Protein AF-A0A956F349-F1 (afdb_monomer)

Secondary structure (DSSP, 8-state):
-HHHHHHHH--S-EEE---TTGGG-S-GGGGHHHHHHHHHHHTT--EEEEPPPP-SS--SHHHHHHHHSTTSEEE-HHHHS----B-TTSSSBPHHHHHHHHHHHHHHHHHHB---SS-SS-BTTS-TT----TT---

Structure (mmCIF, N/CA/C/O backbone):
data_AF-A0A956F349-F1
#
_entry.id   AF-A0A956F349-F1
#
loop_
_atom_site.group_PDB
_atom_site.id
_atom_site.type_symbol
_atom_site.label_atom_id
_atom_site.label_alt_id
_atom_site.label_comp_id
_atom_site.label_asym_id
_atom_site.label_entity_id
_atom_site.label_seq_id
_atom_site.pdbx_PDB_ins_code
_atom_site.Cartn_x
_atom_site.Cartn_y
_atom_site.Cartn_z
_atom_site.occupancy
_atom_site.B_iso_or_equiv
_atom_site.auth_seq_id
_atom_site.auth_comp_id
_atom_site.auth_asym_id
_atom_site.auth_atom_id
_atom_site.pdbx_PDB_model_num
ATOM 1 N N . ASP A 1 1 ? -18.698 -2.211 -7.052 1.00 88.94 1 ASP A N 1
ATOM 2 C 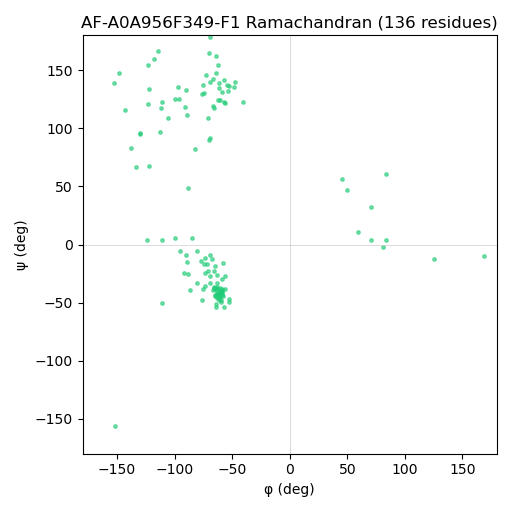CA . ASP A 1 1 ? -18.049 -0.914 -6.749 1.00 88.94 1 ASP A CA 1
ATOM 3 C C . ASP A 1 1 ? -17.351 -1.021 -5.396 1.00 88.94 1 ASP A C 1
ATOM 5 O O . ASP A 1 1 ? -17.863 -1.735 -4.544 1.00 88.94 1 ASP A O 1
ATOM 9 N N . LEU A 1 2 ? -16.205 -0.360 -5.190 1.00 93.06 2 LEU A N 1
ATOM 10 C CA . LEU A 1 2 ? -15.422 -0.474 -3.947 1.00 93.06 2 LEU A CA 1
ATOM 11 C C . LEU A 1 2 ? -16.237 -0.053 -2.715 1.00 93.06 2 LEU A C 1
ATOM 13 O O . LEU A 1 2 ? -16.237 -0.772 -1.723 1.00 93.06 2 LEU A O 1
ATOM 17 N N . GLY A 1 3 ? -16.985 1.054 -2.796 1.00 95.25 3 GLY A N 1
ATOM 18 C CA . GLY A 1 3 ? -17.794 1.536 -1.668 1.00 95.25 3 GLY A CA 1
ATOM 19 C C . GLY A 1 3 ? -18.861 0.528 -1.225 1.00 95.25 3 GLY A C 1
ATOM 20 O O . GLY A 1 3 ? -19.064 0.331 -0.031 1.00 95.25 3 GLY A O 1
ATOM 21 N N . ALA A 1 4 ? -19.476 -0.181 -2.178 1.00 96.62 4 ALA A N 1
ATOM 22 C CA . ALA A 1 4 ? -20.444 -1.235 -1.875 1.00 96.62 4 ALA A CA 1
ATOM 23 C C . ALA A 1 4 ? -19.806 -2.402 -1.100 1.00 96.62 4 ALA A C 1
ATOM 25 O O . ALA A 1 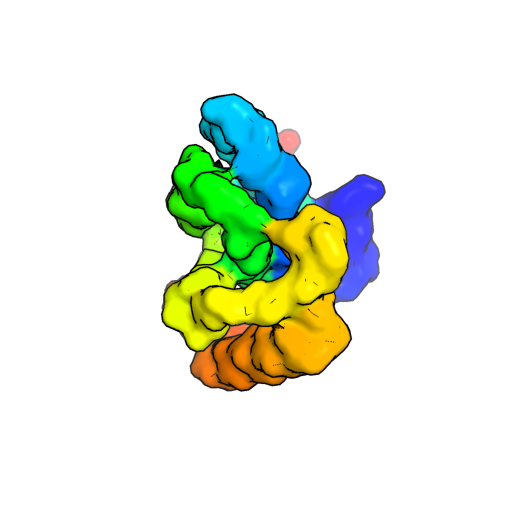4 ? -20.393 -2.884 -0.135 1.00 96.62 4 ALA A O 1
ATOM 26 N N . TYR A 1 5 ? -18.586 -2.815 -1.466 1.00 96.94 5 TYR A N 1
ATOM 27 C CA . TYR A 1 5 ? -17.869 -3.861 -0.731 1.00 96.94 5 TYR A CA 1
ATOM 28 C C . TYR A 1 5 ? -17.471 -3.418 0.676 1.00 96.94 5 TYR A C 1
ATOM 30 O O . TYR A 1 5 ? -17.601 -4.206 1.607 1.00 96.94 5 TYR A O 1
ATOM 38 N N . ILE A 1 6 ? -17.040 -2.166 0.851 1.00 97.38 6 ILE A N 1
ATOM 39 C CA . ILE A 1 6 ? -16.726 -1.620 2.178 1.00 97.38 6 ILE A CA 1
ATOM 40 C C . ILE A 1 6 ? -17.972 -1.626 3.072 1.00 97.38 6 ILE A C 1
ATOM 42 O O . ILE A 1 6 ? -17.907 -2.108 4.199 1.00 97.38 6 ILE A O 1
ATOM 46 N N . ALA A 1 7 ? -19.120 -1.178 2.555 1.00 95.94 7 ALA A N 1
ATOM 47 C CA . ALA A 1 7 ? -20.376 -1.170 3.305 1.00 95.94 7 ALA A CA 1
ATOM 48 C C . ALA A 1 7 ? -20.877 -2.583 3.657 1.00 95.94 7 ALA A C 1
ATOM 50 O O . ALA A 1 7 ? -21.401 -2.802 4.751 1.00 95.94 7 ALA A O 1
ATOM 51 N N . GLN A 1 8 ? -20.713 -3.541 2.739 1.00 97.12 8 GLN A N 1
ATOM 52 C CA . GLN A 1 8 ? -21.173 -4.918 2.921 1.00 97.12 8 GLN A CA 1
ATOM 53 C C . GLN A 1 8 ? -20.271 -5.717 3.868 1.00 97.12 8 GLN A C 1
ATOM 55 O O . GLN A 1 8 ? -20.774 -6.409 4.749 1.00 97.12 8 GLN A O 1
ATOM 60 N N . LEU A 1 9 ? -18.953 -5.653 3.665 1.00 96.25 9 LEU A N 1
ATOM 61 C CA . LEU A 1 9 ? -17.986 -6.494 4.373 1.00 96.25 9 LEU A CA 1
ATOM 62 C C . LEU A 1 9 ? -17.524 -5.880 5.695 1.00 96.25 9 LEU A C 1
ATOM 64 O O . LEU A 1 9 ? -17.107 -6.628 6.571 1.00 96.25 9 LEU A O 1
ATOM 68 N N . LYS A 1 10 ? -17.589 -4.546 5.826 1.00 94.06 10 LYS A N 1
ATOM 69 C CA . LYS A 1 10 ? -17.127 -3.781 6.998 1.00 94.06 10 LYS A CA 1
ATOM 70 C C . LYS A 1 10 ? -15.746 -4.245 7.494 1.00 94.06 10 LYS A C 1
ATOM 72 O O . LYS A 1 10 ? -15.627 -4.669 8.640 1.00 94.06 10 LYS A O 1
ATOM 77 N N . PRO A 1 11 ? -14.715 -4.243 6.630 1.00 94.94 11 PRO A N 1
ATOM 78 C CA . PRO A 1 11 ? -13.422 -4.795 7.005 1.00 94.94 11 PRO A CA 1
ATOM 79 C C . PRO A 1 11 ? -12.764 -3.950 8.100 1.00 94.94 11 PRO A C 1
ATOM 81 O O . PRO A 1 11 ? -12.818 -2.725 8.050 1.00 94.94 11 PRO A O 1
ATOM 84 N N . ASP A 1 12 ? -12.075 -4.595 9.040 1.00 93.19 12 ASP A N 1
ATOM 85 C CA . ASP A 1 12 ? -11.300 -3.888 10.070 1.00 93.19 12 ASP A CA 1
ATOM 86 C C . ASP A 1 12 ? -10.038 -3.216 9.499 1.00 93.19 12 ASP A C 1
ATOM 88 O O . ASP A 1 12 ? -9.505 -2.278 10.086 1.00 93.19 12 ASP A O 1
ATOM 92 N N . LEU A 1 13 ? -9.542 -3.698 8.354 1.00 95.00 13 LEU A N 1
ATOM 93 C CA . LEU A 1 13 ? -8.385 -3.150 7.654 1.00 95.00 13 LEU A CA 1
ATOM 94 C C . LEU A 1 13 ? -8.473 -3.425 6.150 1.00 95.00 13 LEU A 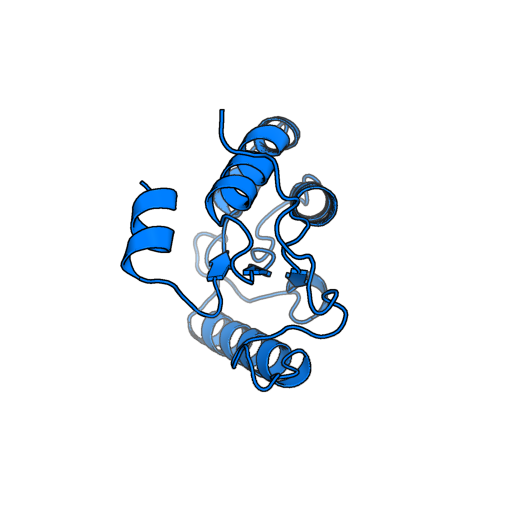C 1
ATOM 96 O O . LEU A 1 13 ? -8.778 -4.541 5.728 1.00 95.00 13 LEU A O 1
ATOM 100 N N . VAL A 1 14 ? -8.114 -2.434 5.335 1.00 97.25 14 VAL A N 1
ATOM 101 C CA . VAL A 1 14 ? -7.949 -2.579 3.883 1.00 97.25 14 VAL A CA 1
ATOM 102 C C . VAL A 1 14 ? -6.476 -2.450 3.503 1.00 97.25 14 VAL A C 1
ATOM 104 O O . VAL A 1 14 ? -5.841 -1.426 3.756 1.00 97.25 14 VAL A O 1
ATOM 107 N N . LEU A 1 15 ? -5.935 -3.476 2.846 1.00 97.88 15 LEU A N 1
ATOM 108 C CA . LEU A 1 15 ? -4.599 -3.436 2.249 1.00 97.88 15 LEU A CA 1
ATOM 109 C C . LEU A 1 15 ? -4.714 -3.079 0.767 1.00 97.88 15 LEU A C 1
ATOM 111 O O . LEU A 1 15 ? -5.424 -3.749 0.017 1.00 97.88 15 LEU A O 1
ATOM 115 N N . ILE A 1 16 ? -4.007 -2.038 0.338 1.00 98.25 16 ILE A N 1
ATOM 116 C CA . ILE A 1 16 ? -4.016 -1.567 -1.049 1.00 98.25 16 ILE A CA 1
ATOM 117 C C . ILE A 1 16 ? -2.642 -1.829 -1.655 1.00 98.25 16 ILE A C 1
ATOM 119 O O . ILE A 1 16 ? -1.644 -1.272 -1.207 1.00 98.25 16 ILE A O 1
ATOM 123 N N . THR A 1 17 ? -2.596 -2.661 -2.695 1.00 96.25 17 THR A N 1
ATOM 124 C CA . THR A 1 17 ? -1.373 -3.009 -3.437 1.00 96.25 17 THR A CA 1
ATOM 125 C C . THR A 1 17 ? -1.551 -2.655 -4.916 1.00 96.25 17 THR A C 1
ATOM 127 O O . THR A 1 17 ? -1.680 -3.530 -5.773 1.00 96.25 17 THR A O 1
ATOM 130 N N . LEU A 1 18 ? -1.636 -1.357 -5.213 1.00 96.62 18 LEU A N 1
ATOM 131 C CA . LEU A 1 18 ? -1.841 -0.810 -6.561 1.00 96.62 18 LEU A CA 1
ATOM 132 C C . LEU A 1 18 ? -0.711 0.159 -6.930 1.00 96.62 18 LEU A C 1
ATOM 134 O O . LEU A 1 18 ? -0.116 0.769 -6.042 1.00 96.62 18 LEU A O 1
ATOM 138 N N . GLY A 1 19 ? -0.457 0.323 -8.233 1.00 94.56 19 GLY A N 1
ATOM 139 C CA . GLY A 1 19 ? 0.543 1.253 -8.778 1.00 94.56 19 GLY A CA 1
ATOM 140 C C . GLY A 1 19 ? 1.581 0.610 -9.703 1.00 94.56 19 GLY A C 1
ATOM 141 O O . GLY A 1 19 ? 2.287 1.313 -10.418 1.00 94.56 19 GLY A O 1
ATOM 142 N N . ALA A 1 20 ? 1.671 -0.724 -9.737 1.00 93.81 20 ALA A N 1
ATOM 143 C CA . ALA A 1 20 ? 2.725 -1.405 -10.488 1.00 93.81 20 ALA A CA 1
ATOM 144 C C . ALA A 1 20 ? 2.646 -1.140 -12.002 1.00 93.81 20 ALA A C 1
ATOM 146 O O . ALA A 1 20 ? 3.684 -1.000 -12.638 1.00 93.81 20 ALA A O 1
ATOM 147 N N . ASN A 1 21 ? 1.442 -1.046 -12.573 1.00 93.94 21 ASN A N 1
ATOM 148 C CA . ASN A 1 21 ? 1.256 -0.746 -13.997 1.00 93.94 21 ASN A CA 1
ATOM 149 C C . ASN A 1 21 ? 1.548 0.729 -14.301 1.00 93.94 21 ASN A C 1
ATOM 151 O O . ASN A 1 21 ? 2.099 1.068 -15.344 1.00 93.94 21 ASN A O 1
ATOM 155 N N . GLU A 1 22 ? 1.201 1.611 -13.367 1.00 95.19 22 GLU A N 1
ATOM 156 C CA . GLU A 1 22 ? 1.377 3.056 -13.467 1.00 95.19 22 GLU A CA 1
ATOM 157 C C . GLU A 1 22 ? 2.852 3.492 -13.456 1.00 95.19 22 GLU A C 1
ATOM 159 O O . GLU A 1 22 ? 3.153 4.623 -13.832 1.00 95.19 22 GLU A O 1
ATOM 164 N N . MET A 1 23 ? 3.789 2.602 -13.117 1.00 92.44 23 MET A N 1
ATOM 165 C CA . MET A 1 23 ? 5.225 2.867 -13.276 1.00 92.44 23 MET A CA 1
ATOM 166 C C . MET A 1 23 ? 5.651 3.012 -14.743 1.00 92.44 23 MET A C 1
ATOM 168 O O . MET A 1 23 ? 6.641 3.674 -15.030 1.00 92.44 23 MET A O 1
ATOM 172 N N . ALA A 1 24 ? 4.881 2.461 -15.687 1.00 93.19 24 ALA A N 1
ATOM 173 C CA . ALA A 1 24 ? 5.108 2.674 -17.116 1.00 93.19 24 ALA A CA 1
ATOM 174 C C . ALA A 1 24 ? 4.550 4.017 -17.629 1.00 93.19 24 ALA A C 1
ATOM 176 O O . ALA A 1 24 ? 4.723 4.352 -18.801 1.00 93.19 24 ALA A O 1
ATOM 177 N N . MET A 1 25 ? 3.833 4.781 -16.795 1.00 94.50 25 MET A N 1
ATOM 178 C CA . MET A 1 25 ? 3.258 6.055 -17.217 1.00 94.50 25 MET A CA 1
ATOM 179 C C . MET A 1 25 ? 4.328 7.136 -17.305 1.00 94.50 25 MET A C 1
ATOM 181 O O . MET A 1 25 ? 5.132 7.309 -16.391 1.00 94.50 25 MET A O 1
ATOM 185 N N . LYS A 1 26 ? 4.253 7.926 -18.381 1.00 94.81 26 LYS A N 1
ATOM 186 C CA . LYS A 1 26 ? 5.080 9.124 -18.561 1.00 94.81 26 LYS A CA 1
ATOM 187 C C . LYS A 1 26 ? 4.785 10.198 -17.511 1.00 94.81 26 LYS A C 1
ATOM 189 O O . LYS A 1 26 ? 5.700 10.882 -17.076 1.00 94.81 26 LYS A O 1
ATOM 194 N N . ASP A 1 27 ? 3.517 10.345 -17.133 1.00 96.81 27 ASP A N 1
ATOM 195 C CA . ASP A 1 27 ? 3.073 11.319 -16.137 1.00 96.81 27 ASP A CA 1
ATOM 196 C C . ASP A 1 27 ? 2.193 10.640 -15.071 1.00 96.81 27 ASP A C 1
ATOM 198 O O . ASP A 1 27 ? 0.988 10.453 -15.284 1.00 96.81 27 ASP A O 1
ATOM 202 N N . PRO A 1 28 ? 2.768 10.238 -13.923 1.00 96.88 28 PRO A N 1
ATOM 203 C CA . PRO A 1 28 ? 2.009 9.611 -12.847 1.00 96.88 28 PRO A CA 1
ATOM 204 C C . PRO A 1 28 ? 1.120 10.593 -12.069 1.00 96.88 28 PRO A C 1
ATOM 206 O O . PRO A 1 28 ? 0.240 10.143 -11.330 1.00 96.88 28 PRO A O 1
ATOM 209 N N . THR A 1 29 ? 1.259 11.915 -12.250 1.00 97.94 29 THR A N 1
ATOM 210 C CA . THR A 1 29 ? 0.421 12.908 -11.546 1.00 97.94 29 THR A CA 1
ATOM 211 C C . THR A 1 29 ? -1.060 12.779 -11.913 1.00 97.94 29 THR A C 1
ATOM 213 O O . THR A 1 29 ? -1.936 13.012 -11.076 1.00 97.94 29 THR A O 1
ATOM 216 N N . LEU A 1 30 ? -1.355 12.247 -13.106 1.00 97.88 30 LEU A N 1
ATOM 217 C CA . LEU A 1 30 ? -2.703 11.891 -13.560 1.00 97.88 30 LEU A CA 1
ATOM 218 C C . LEU A 1 30 ? -3.420 10.885 -12.638 1.00 97.88 30 LEU A C 1
ATOM 220 O O . LEU A 1 30 ? -4.640 10.724 -12.720 1.00 97.88 30 LEU A O 1
ATOM 224 N N . ARG A 1 31 ? -2.695 10.192 -11.749 1.00 97.69 31 ARG A N 1
ATOM 225 C CA . ARG A 1 31 ? -3.268 9.244 -10.782 1.00 97.69 31 ARG A CA 1
ATOM 226 C C . ARG A 1 31 ? -3.670 9.874 -9.459 1.00 97.69 31 ARG A C 1
ATOM 228 O O . ARG A 1 31 ? -4.473 9.265 -8.755 1.00 97.69 31 ARG A O 1
ATOM 235 N N . VAL A 1 32 ? -3.229 11.093 -9.150 1.00 98.50 32 VAL A N 1
ATOM 236 C CA . VAL A 1 32 ? -3.565 11.778 -7.890 1.00 98.50 32 VAL A CA 1
ATOM 237 C C . VAL A 1 32 ? -5.082 11.836 -7.632 1.00 98.50 32 VAL A C 1
ATOM 239 O O . VAL A 1 32 ? -5.505 11.441 -6.541 1.00 98.50 32 VAL A O 1
ATOM 242 N N . PRO A 1 33 ? -5.946 1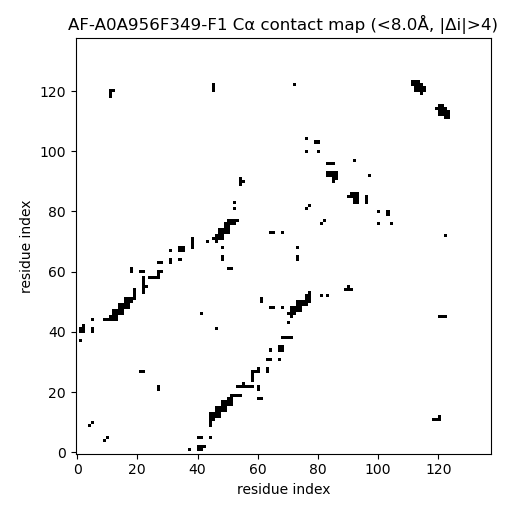2.220 -8.600 1.00 98.44 33 PRO A N 1
ATOM 243 C CA . PRO A 1 33 ? -7.391 12.218 -8.372 1.00 98.44 33 PRO A CA 1
ATOM 244 C C . PRO A 1 33 ? -7.957 10.818 -8.102 1.00 98.44 33 PRO A C 1
ATOM 246 O O . PRO A 1 33 ? -8.899 10.671 -7.325 1.00 98.44 33 PRO A O 1
ATOM 249 N N . LEU A 1 34 ? -7.389 9.777 -8.719 1.00 98.00 34 LEU A N 1
ATOM 250 C CA . LEU A 1 34 ? -7.846 8.395 -8.554 1.00 98.00 34 LEU A CA 1
ATOM 251 C C . LEU A 1 34 ? -7.418 7.806 -7.208 1.00 98.00 34 LEU A C 1
ATOM 253 O O . LEU A 1 34 ? -8.226 7.128 -6.577 1.00 98.00 34 LEU A O 1
ATOM 257 N N . ILE A 1 35 ? -6.206 8.121 -6.742 1.00 98.50 35 ILE A N 1
ATOM 258 C CA . ILE A 1 35 ? -5.715 7.767 -5.401 1.00 98.50 35 ILE A CA 1
ATOM 259 C C . ILE A 1 35 ? -6.675 8.335 -4.348 1.00 98.50 35 ILE A C 1
ATOM 261 O O . ILE A 1 35 ? -7.260 7.578 -3.573 1.00 98.50 35 ILE A O 1
ATOM 265 N N . LYS A 1 36 ? -6.961 9.644 -4.408 1.00 98.38 36 LYS A N 1
ATOM 266 C CA . LYS A 1 36 ? -7.921 10.305 -3.504 1.00 98.38 36 LYS A CA 1
ATOM 267 C C . LYS A 1 36 ? -9.323 9.704 -3.600 1.00 98.38 36 LYS A C 1
ATOM 269 O O . LYS A 1 36 ? -10.006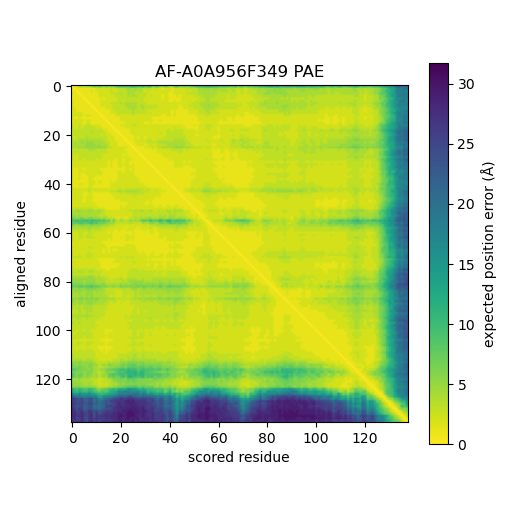 9.541 -2.591 1.00 98.38 36 LYS A O 1
ATOM 274 N N . LYS A 1 37 ? -9.763 9.334 -4.809 1.00 98.12 37 LYS A N 1
ATOM 275 C CA . LYS A 1 37 ? -11.070 8.699 -5.031 1.00 98.12 37 LYS A CA 1
ATOM 276 C C . LYS A 1 37 ? -11.162 7.308 -4.398 1.00 98.12 37 LYS A C 1
ATOM 278 O O . LYS A 1 37 ? -12.233 6.950 -3.917 1.00 98.12 37 LYS A O 1
ATOM 283 N N . ILE A 1 38 ? -10.083 6.523 -4.413 1.00 98.25 38 ILE A N 1
ATOM 284 C CA . ILE A 1 38 ? -10.022 5.223 -3.728 1.00 98.25 38 ILE A CA 1
ATOM 285 C C . ILE A 1 38 ? -10.152 5.442 -2.226 1.00 98.25 38 ILE A C 1
ATOM 287 O O . ILE A 1 38 ? -11.069 4.891 -1.629 1.00 98.25 38 ILE A O 1
ATOM 291 N N . VAL A 1 39 ? -9.317 6.307 -1.647 1.00 97.56 39 VAL A N 1
ATOM 292 C CA . VAL A 1 39 ? -9.318 6.589 -0.204 1.00 97.56 39 VAL A CA 1
ATOM 293 C C . VAL A 1 39 ? -10.678 7.101 0.268 1.00 97.56 39 VAL A C 1
ATOM 295 O O . VAL A 1 39 ? -11.228 6.586 1.237 1.00 97.56 39 VAL A O 1
ATOM 298 N N . LYS A 1 40 ? -11.297 8.030 -0.476 1.00 97.12 40 LYS A N 1
ATOM 299 C CA . LYS A 1 40 ? -12.652 8.518 -0.175 1.00 97.12 40 LYS A CA 1
ATOM 300 C C . LYS A 1 40 ? -13.681 7.384 -0.112 1.00 97.12 40 LYS A C 1
ATOM 302 O O . LYS A 1 40 ? -14.565 7.411 0.736 1.00 97.12 40 LYS A O 1
ATOM 307 N N . ARG A 1 41 ? -13.577 6.377 -0.985 1.00 97.69 41 ARG A N 1
ATOM 308 C CA . ARG A 1 41 ? -14.500 5.228 -0.996 1.00 97.69 41 ARG A CA 1
ATOM 309 C C . ARG A 1 41 ? -14.313 4.266 0.172 1.00 97.69 41 ARG A C 1
ATOM 311 O O . ARG A 1 41 ? -15.215 3.472 0.416 1.00 97.69 41 ARG A O 1
ATOM 318 N N . LEU A 1 42 ? -13.186 4.331 0.878 1.00 96.19 42 LEU A N 1
ATOM 319 C CA . LEU A 1 42 ? -12.975 3.559 2.103 1.00 96.19 42 LEU A CA 1
ATOM 320 C C . LEU A 1 42 ? -13.757 4.140 3.282 1.00 96.19 42 LEU A C 1
ATOM 322 O O . LEU A 1 42 ? -13.955 3.439 4.266 1.00 96.19 42 LEU A O 1
ATOM 326 N N . ASN A 1 43 ? -14.228 5.388 3.177 1.00 93.50 43 ASN A N 1
ATOM 327 C CA . ASN A 1 43 ? -15.131 6.015 4.140 1.00 93.50 43 ASN A CA 1
ATOM 328 C C . ASN A 1 43 ? -14.656 5.882 5.603 1.00 93.50 43 ASN A C 1
ATOM 330 O O . ASN A 1 43 ? -15.411 5.463 6.474 1.00 93.50 43 ASN A O 1
ATOM 334 N N . GLY A 1 44 ? -13.374 6.171 5.853 1.00 90.81 44 GLY A N 1
ATOM 335 C CA . GLY A 1 44 ? -12.774 6.101 7.192 1.00 90.81 44 GLY A CA 1
ATOM 336 C C . GLY A 1 44 ? -12.351 4.702 7.654 1.00 90.81 44 GLY A C 1
ATOM 337 O O . GLY A 1 44 ? -11.771 4.579 8.728 1.00 90.81 44 GLY A O 1
ATOM 338 N N . THR A 1 45 ? -12.580 3.658 6.853 1.00 92.31 45 THR A N 1
ATOM 339 C CA . THR A 1 45 ? -12.063 2.313 7.144 1.00 92.31 45 THR A CA 1
ATOM 340 C C . THR A 1 45 ? -10.534 2.349 7.250 1.00 92.31 45 THR A C 1
ATOM 342 O O . THR A 1 45 ? -9.899 2.881 6.329 1.00 92.31 45 THR A O 1
ATOM 345 N N . PRO A 1 46 ? -9.924 1.773 8.308 1.00 93.06 46 PRO A N 1
ATOM 346 C CA . PRO A 1 46 ? -8.475 1.710 8.434 1.00 93.06 46 PRO A CA 1
ATOM 347 C C . PRO A 1 46 ? -7.835 1.107 7.185 1.00 93.06 46 PRO A C 1
ATOM 349 O O . PRO A 1 46 ? -8.315 0.115 6.629 1.00 93.06 46 PRO A O 1
ATOM 352 N N . CYS A 1 47 ? -6.741 1.705 6.725 1.00 96.06 47 CYS A N 1
ATOM 353 C CA . CYS A 1 47 ? -6.108 1.279 5.488 1.00 96.06 47 CYS A CA 1
ATOM 354 C C . CYS A 1 47 ? -4.596 1.469 5.489 1.00 96.06 47 CYS A C 1
ATOM 356 O O . CYS A 1 47 ? -4.060 2.422 6.058 1.00 96.06 47 CYS A O 1
ATOM 358 N N . VAL A 1 48 ? -3.924 0.556 4.789 1.00 97.75 48 VAL A N 1
ATOM 359 C CA . VAL A 1 48 ? -2.501 0.643 4.466 1.00 97.75 48 VAL A CA 1
ATOM 360 C C . VAL A 1 48 ? -2.351 0.576 2.956 1.00 97.75 48 VAL A C 1
ATOM 362 O O . VAL A 1 48 ? -2.740 -0.411 2.328 1.00 97.75 48 VAL A O 1
ATOM 365 N N . TRP A 1 49 ? -1.753 1.607 2.369 1.00 98.31 49 TRP A N 1
ATOM 366 C CA . TRP A 1 49 ? -1.263 1.538 1.002 1.00 98.31 49 TRP A CA 1
ATOM 367 C C . TRP A 1 49 ? 0.169 1.022 1.012 1.00 98.31 49 TRP A C 1
ATOM 369 O O . TRP A 1 49 ? 1.093 1.685 1.481 1.00 98.31 49 TRP A O 1
ATOM 379 N N . ILE A 1 50 ? 0.345 -0.190 0.504 1.00 98.38 50 ILE A N 1
ATOM 380 C CA . ILE A 1 50 ? 1.631 -0.865 0.445 1.00 98.38 50 ILE A CA 1
ATOM 381 C C . ILE A 1 50 ? 2.266 -0.517 -0.899 1.00 98.38 50 ILE A C 1
ATOM 383 O O . ILE A 1 50 ? 1.708 -0.833 -1.953 1.00 98.38 50 ILE A O 1
ATOM 387 N N . ALA A 1 51 ? 3.421 0.149 -0.864 1.00 96.75 51 ALA A N 1
ATOM 388 C CA . ALA A 1 51 ? 4.162 0.514 -2.063 1.00 96.75 51 ALA A CA 1
ATOM 389 C C . ALA A 1 51 ? 4.408 -0.727 -2.922 1.00 96.75 51 ALA A C 1
ATOM 391 O O . ALA A 1 51 ? 4.850 -1.766 -2.417 1.00 96.75 51 ALA A O 1
ATOM 392 N N . THR A 1 52 ? 4.125 -0.630 -4.218 1.00 93.50 52 THR A N 1
ATOM 393 C CA . THR A 1 52 ? 4.416 -1.727 -5.135 1.00 93.50 52 THR A CA 1
ATOM 394 C C . THR A 1 52 ? 5.920 -1.826 -5.381 1.00 93.50 52 THR A C 1
ATOM 396 O O . THR A 1 52 ? 6.586 -0.790 -5.461 1.00 93.50 52 THR A O 1
ATOM 399 N N . PRO A 1 53 ? 6.466 -3.037 -5.567 1.00 92.81 53 PRO A N 1
ATOM 400 C CA . PRO A 1 53 ? 7.886 -3.207 -5.853 1.00 92.81 53 PRO A CA 1
ATOM 401 C C . PRO A 1 53 ? 8.314 -2.549 -7.170 1.00 92.81 53 PRO A C 1
ATOM 403 O O . PRO A 1 53 ? 7.794 -2.919 -8.226 1.00 92.81 53 PRO A O 1
ATOM 406 N N . LEU A 1 54 ? 9.310 -1.661 -7.132 1.00 93.50 54 LEU A N 1
ATOM 407 C CA . LEU A 1 54 ? 9.815 -0.945 -8.313 1.00 93.50 54 LEU A CA 1
ATOM 408 C C . LEU A 1 54 ? 10.485 -1.890 -9.320 1.00 93.50 54 LEU A C 1
ATOM 410 O O . LEU A 1 54 ? 11.495 -2.515 -8.995 1.00 93.50 54 LEU A O 1
ATOM 414 N N . TRP A 1 55 ? 9.955 -2.003 -10.543 1.00 91.38 55 TRP A N 1
ATOM 415 C CA . TRP A 1 55 ? 10.478 -2.890 -11.601 1.00 91.38 55 TRP A CA 1
ATOM 416 C C . TRP A 1 55 ? 11.114 -2.170 -12.798 1.00 91.38 55 TRP A C 1
ATOM 418 O O . TRP A 1 55 ? 11.569 -2.821 -13.734 1.00 91.38 55 TRP A O 1
ATOM 428 N N . GLY A 1 56 ? 11.208 -0.844 -12.743 1.00 85.81 56 GLY A N 1
ATOM 429 C CA . GLY A 1 56 ? 11.823 -0.011 -13.772 1.00 85.81 56 GLY A CA 1
ATOM 430 C C . GLY A 1 56 ? 12.385 1.275 -13.175 1.00 85.81 56 GLY A C 1
ATOM 431 O O . GLY A 1 56 ? 12.686 1.329 -11.983 1.00 85.81 56 GLY A O 1
ATOM 432 N N . MET A 1 57 ? 12.517 2.304 -14.011 1.00 87.69 57 MET A N 1
ATOM 433 C CA . MET A 1 57 ? 12.872 3.644 -13.549 1.00 87.69 57 MET A CA 1
ATOM 434 C C . MET A 1 57 ? 11.793 4.166 -12.598 1.00 87.69 57 MET A C 1
ATOM 436 O O . MET A 1 57 ? 10.602 4.050 -12.887 1.00 87.69 57 MET A O 1
ATOM 440 N N . ASP A 1 58 ? 12.219 4.737 -11.476 1.00 92.62 58 ASP A N 1
ATOM 441 C CA . ASP A 1 58 ? 11.306 5.430 -10.578 1.00 92.62 58 ASP A CA 1
ATOM 442 C C . ASP A 1 58 ? 10.767 6.686 -11.274 1.00 92.62 58 ASP A C 1
ATOM 444 O O . ASP A 1 58 ? 11.536 7.559 -11.681 1.00 92.62 58 ASP A O 1
ATOM 448 N N . ASN A 1 59 ? 9.447 6.752 -11.448 1.00 94.94 59 ASN A N 1
ATOM 449 C CA . ASN A 1 59 ? 8.761 7.895 -12.045 1.00 94.94 59 ASN A CA 1
ATOM 450 C C . ASN A 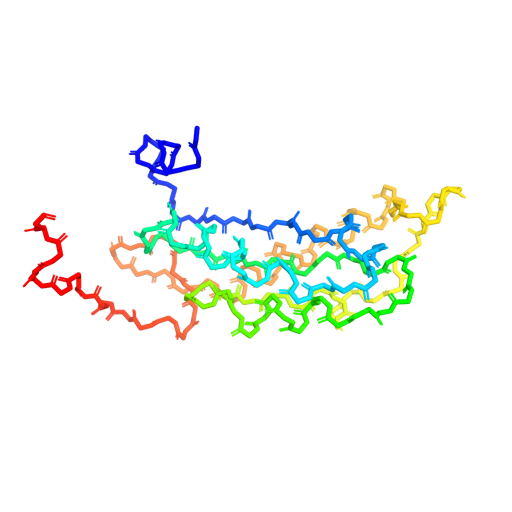1 59 ? 8.137 8.832 -10.993 1.00 94.94 59 ASN A C 1
ATOM 452 O O . ASN A 1 59 ? 7.422 9.761 -11.358 1.00 94.94 59 ASN A O 1
ATOM 456 N N . GLY A 1 60 ? 8.377 8.596 -9.698 1.00 96.44 60 GLY A N 1
ATOM 457 C CA . GLY A 1 60 ? 7.830 9.391 -8.594 1.00 96.44 60 GLY A CA 1
ATOM 458 C C . GLY A 1 60 ? 6.414 8.990 -8.164 1.00 96.44 60 GLY A C 1
ATOM 459 O O . GLY A 1 60 ? 5.833 9.617 -7.277 1.00 96.44 60 GLY A O 1
ATOM 460 N N . LEU A 1 61 ? 5.827 7.935 -8.744 1.00 97.19 61 LEU A N 1
ATOM 461 C CA . LEU A 1 61 ? 4.477 7.484 -8.387 1.00 97.19 61 LEU A CA 1
ATOM 462 C C . LEU A 1 61 ? 4.342 7.113 -6.902 1.00 97.19 61 LEU A C 1
ATOM 464 O O . LEU A 1 61 ? 3.305 7.393 -6.302 1.00 97.19 61 LEU A O 1
ATOM 468 N N . MET A 1 62 ? 5.352 6.470 -6.307 1.00 97.19 62 MET A N 1
ATOM 469 C CA . MET A 1 62 ? 5.279 6.046 -4.903 1.00 97.19 62 MET A CA 1
ATOM 470 C C . MET A 1 62 ? 5.210 7.246 -3.950 1.00 97.19 62 MET A C 1
ATOM 472 O O . MET A 1 62 ? 4.439 7.209 -2.991 1.00 97.19 62 MET A O 1
ATOM 476 N N . ASP A 1 63 ? 5.928 8.331 -4.253 1.00 97.38 63 ASP A N 1
ATOM 477 C CA . ASP A 1 63 ? 5.835 9.589 -3.504 1.00 97.38 63 ASP A CA 1
ATOM 478 C C . ASP A 1 63 ? 4.447 10.222 -3.657 1.00 97.38 63 ASP A C 1
ATOM 480 O O . ASP A 1 63 ? 3.817 10.581 -2.664 1.00 97.38 63 ASP A O 1
ATOM 484 N N . LEU A 1 64 ? 3.902 10.257 -4.878 1.00 98.12 64 LEU A N 1
ATOM 485 C CA . LEU A 1 64 ? 2.543 10.756 -5.115 1.00 98.12 64 LEU A CA 1
ATOM 486 C C . LEU A 1 64 ? 1.487 9.959 -4.340 1.00 98.12 64 LEU A C 1
ATOM 488 O O . LEU A 1 64 ? 0.547 10.551 -3.807 1.00 98.12 64 LEU A O 1
ATOM 492 N N . ILE A 1 65 ? 1.625 8.632 -4.262 1.00 98.38 65 ILE A N 1
ATOM 493 C CA . ILE A 1 65 ? 0.747 7.783 -3.450 1.00 98.38 65 ILE A CA 1
ATOM 494 C C . ILE A 1 65 ? 0.903 8.127 -1.971 1.00 98.38 65 ILE A C 1
ATOM 496 O O . ILE A 1 65 ? -0.107 8.377 -1.312 1.00 98.38 65 ILE A O 1
ATOM 500 N N . ARG A 1 66 ? 2.131 8.173 -1.444 1.00 97.94 66 ARG A N 1
ATOM 501 C CA . ARG A 1 66 ? 2.389 8.530 -0.042 1.00 97.94 66 ARG A CA 1
ATOM 502 C C . ARG A 1 66 ? 1.724 9.856 0.323 1.00 97.94 66 ARG A C 1
ATOM 504 O O . ARG A 1 66 ? 0.979 9.915 1.295 1.00 97.94 66 ARG A O 1
ATOM 511 N N . ASP A 1 67 ? 1.929 10.878 -0.498 1.00 98.19 67 ASP A N 1
ATOM 512 C CA . ASP A 1 67 ? 1.520 12.249 -0.194 1.00 98.19 67 ASP A CA 1
ATOM 513 C C . ASP A 1 67 ? 0.006 12.482 -0.382 1.00 98.19 67 ASP A C 1
ATOM 515 O O . ASP A 1 67 ? -0.536 13.479 0.090 1.00 98.19 67 ASP A O 1
ATOM 519 N N . ASN A 1 68 ? -0.708 11.569 -1.056 1.00 98.25 68 ASN A N 1
ATOM 520 C CA . ASN A 1 68 ? -2.136 11.724 -1.374 1.00 98.25 68 ASN A CA 1
ATOM 521 C C . ASN A 1 68 ? -3.031 10.584 -0.865 1.00 98.25 68 ASN A C 1
ATOM 523 O O . ASN A 1 68 ? -4.226 10.582 -1.171 1.00 98.25 68 ASN A O 1
ATOM 527 N N . SER A 1 69 ? -2.484 9.616 -0.124 1.00 97.12 69 SER A N 1
ATOM 528 C CA . SER A 1 69 ? -3.241 8.457 0.374 1.00 97.12 69 SER A CA 1
ATOM 529 C C . SER A 1 69 ? -3.781 8.622 1.796 1.00 97.12 69 SER A C 1
ATOM 531 O O . SER A 1 69 ? -4.556 7.776 2.238 1.00 97.12 69 SER A O 1
ATOM 533 N N . ALA A 1 70 ? -3.445 9.714 2.492 1.00 94.75 70 ALA A N 1
ATOM 534 C CA . ALA A 1 70 ? -3.994 10.006 3.814 1.00 94.75 70 ALA A CA 1
ATOM 535 C C . ALA A 1 70 ? -5.544 10.007 3.792 1.00 94.75 70 ALA A C 1
ATOM 537 O O . ALA A 1 70 ? -6.138 10.550 2.855 1.00 94.75 70 ALA A O 1
ATOM 538 N N . PRO A 1 71 ? -6.215 9.417 4.800 1.00 93.69 71 PRO A N 1
ATOM 539 C CA . PRO A 1 71 ? -5.655 8.934 6.067 1.00 93.69 71 PRO A CA 1
ATOM 540 C C . PRO A 1 71 ? -5.066 7.511 6.040 1.00 93.69 71 PRO A C 1
ATOM 542 O O . PRO A 1 71 ? -4.674 7.016 7.093 1.00 93.69 71 PRO A O 1
ATOM 545 N N . CYS A 1 72 ? -4.971 6.832 4.890 1.00 94.94 72 CYS A N 1
ATOM 546 C CA . CYS A 1 72 ? -4.274 5.545 4.846 1.00 94.94 72 CYS A CA 1
ATOM 547 C C . CYS A 1 72 ? -2.807 5.711 5.245 1.00 94.94 72 CYS A C 1
ATOM 549 O O . CYS A 1 72 ? -2.127 6.643 4.811 1.00 94.94 72 CYS A O 1
ATOM 551 N N . ARG A 1 73 ? -2.292 4.761 6.028 1.00 95.50 73 ARG A N 1
ATOM 552 C CA . ARG A 1 73 ? -0.852 4.661 6.271 1.00 95.50 73 ARG A CA 1
ATOM 553 C C . ARG A 1 73 ? -0.170 4.209 4.983 1.00 95.50 73 ARG A C 1
ATOM 555 O O . ARG A 1 73 ? -0.664 3.323 4.292 1.00 95.50 73 ARG A O 1
ATOM 562 N N . PHE A 1 74 ? 0.985 4.782 4.677 1.00 97.06 74 PHE A N 1
ATOM 563 C CA . PHE A 1 74 ? 1.810 4.337 3.560 1.00 97.06 74 PHE A CA 1
ATOM 564 C C . PHE A 1 74 ? 2.950 3.452 4.068 1.00 97.06 74 PHE A C 1
ATOM 566 O O . PHE A 1 74 ? 3.715 3.869 4.939 1.00 97.06 74 PHE A O 1
ATOM 573 N N . MET A 1 75 ? 3.071 2.242 3.521 1.00 97.12 75 MET A N 1
ATOM 574 C CA . MET A 1 75 ? 4.183 1.332 3.796 1.00 97.12 75 MET A CA 1
ATOM 575 C C . MET A 1 75 ? 5.121 1.297 2.590 1.00 97.12 75 MET A C 1
ATOM 577 O O . MET A 1 75 ? 4.810 0.696 1.561 1.00 97.12 75 MET A O 1
ATOM 581 N N . ASP A 1 76 ? 6.301 1.892 2.736 1.00 96.00 76 ASP A N 1
ATOM 582 C CA . ASP A 1 76 ? 7.314 1.901 1.684 1.00 96.00 76 ASP A CA 1
ATOM 583 C C . ASP A 1 76 ? 8.128 0.596 1.669 1.00 96.00 76 ASP A C 1
ATOM 585 O O . ASP A 1 76 ? 9.228 0.501 2.222 1.00 96.00 76 ASP A O 1
ATOM 589 N N . THR A 1 77 ? 7.581 -0.444 1.033 1.00 95.19 77 THR A N 1
ATOM 590 C CA . THR A 1 77 ? 8.273 -1.741 0.925 1.00 95.19 77 THR A CA 1
ATOM 591 C C . THR A 1 77 ? 9.557 -1.672 0.101 1.00 95.19 77 THR A C 1
ATOM 593 O O . THR A 1 77 ? 10.410 -2.538 0.273 1.00 95.19 77 THR A O 1
ATOM 596 N N . ASN A 1 78 ? 9.755 -0.641 -0.727 1.00 94.06 78 ASN A N 1
ATOM 597 C CA . ASN A 1 78 ? 10.984 -0.479 -1.505 1.00 94.06 78 ASN A CA 1
ATOM 598 C C . ASN A 1 78 ? 12.167 -0.034 -0.634 1.00 94.06 78 ASN A C 1
ATOM 600 O O . ASN A 1 78 ? 13.307 -0.342 -0.970 1.00 94.06 78 ASN A O 1
ATOM 604 N N . LYS A 1 79 ? 11.912 0.619 0.508 1.00 92.94 79 LYS A N 1
ATO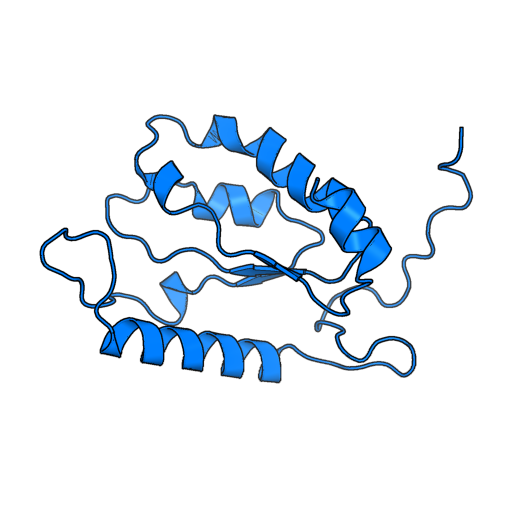M 605 C CA . LYS A 1 79 ? 12.942 0.912 1.521 1.00 92.94 79 LYS A CA 1
ATOM 606 C C . LYS A 1 79 ? 13.243 -0.278 2.428 1.00 92.94 79 LYS A C 1
ATOM 608 O O . LYS A 1 79 ? 14.375 -0.438 2.867 1.00 92.94 79 LYS A O 1
ATOM 613 N N . ILE A 1 80 ? 12.235 -1.101 2.716 1.00 91.56 80 ILE A N 1
ATOM 614 C CA . ILE A 1 80 ? 12.347 -2.208 3.679 1.00 91.56 80 ILE A CA 1
ATOM 615 C C . ILE A 1 80 ? 12.872 -3.488 3.008 1.00 91.56 80 ILE A C 1
ATOM 617 O O . ILE A 1 80 ? 13.674 -4.215 3.587 1.00 91.56 80 ILE A O 1
ATOM 621 N N . HIS A 1 81 ? 12.425 -3.771 1.784 1.00 90.75 81 HIS A N 1
ATOM 622 C CA . HIS A 1 81 ? 12.767 -4.973 1.024 1.00 90.75 81 HIS A CA 1
ATOM 623 C C . HIS A 1 81 ? 13.141 -4.627 -0.433 1.00 90.75 81 HIS A C 1
ATOM 625 O O . HIS A 1 81 ? 12.403 -4.966 -1.368 1.00 90.75 81 HIS A O 1
ATOM 631 N N . PRO A 1 82 ? 14.269 -3.919 -0.647 1.00 91.00 82 PRO A N 1
ATOM 632 C CA . PRO A 1 82 ? 14.724 -3.535 -1.979 1.00 91.00 82 PRO A CA 1
ATOM 633 C C . PRO A 1 82 ? 15.227 -4.737 -2.793 1.00 91.00 82 PRO A C 1
ATOM 635 O O . PRO A 1 82 ? 15.550 -5.796 -2.257 1.00 91.00 82 PRO A O 1
ATOM 638 N N . GLY A 1 83 ? 15.363 -4.547 -4.109 1.00 88.69 83 GLY A N 1
ATOM 639 C CA . GLY A 1 83 ? 16.159 -5.447 -4.952 1.00 88.69 83 GLY A CA 1
ATOM 640 C C . GLY A 1 83 ? 15.565 -6.841 -5.168 1.00 88.69 83 GLY A C 1
ATOM 641 O O . GLY A 1 83 ? 16.310 -7.809 -5.310 1.00 88.69 83 GLY A O 1
ATOM 642 N N . MET A 1 84 ? 14.236 -6.968 -5.203 1.00 93.88 84 MET A N 1
ATOM 643 C CA . MET A 1 84 ? 13.588 -8.266 -5.392 1.00 93.88 84 MET A CA 1
ATOM 644 C C . MET A 1 84 ? 13.964 -8.942 -6.723 1.00 93.88 84 MET A C 1
ATOM 646 O O . MET A 1 84 ? 13.694 -8.372 -7.786 1.00 93.88 84 MET A O 1
ATOM 650 N N . PRO A 1 85 ? 14.492 -10.186 -6.696 1.00 95.75 85 PRO A N 1
ATOM 651 C CA . PRO A 1 85 ? 14.739 -10.971 -7.901 1.00 95.75 85 PRO A CA 1
ATOM 652 C C . PRO A 1 85 ? 13.471 -11.159 -8.732 1.00 95.75 85 PRO A C 1
ATOM 654 O O . PRO A 1 85 ? 12.389 -11.394 -8.185 1.00 95.75 85 PRO A O 1
ATOM 657 N N . ARG A 1 86 ? 13.612 -11.114 -10.060 1.00 96.06 86 ARG A N 1
ATOM 658 C CA . ARG A 1 86 ? 12.488 -11.123 -11.010 1.00 96.06 86 ARG A CA 1
ATOM 659 C C . ARG A 1 86 ? 12.493 -12.330 -11.937 1.00 96.06 86 ARG A C 1
ATOM 661 O O . ARG A 1 86 ? 13.518 -12.979 -12.132 1.00 96.06 86 ARG A O 1
ATOM 668 N N . LEU A 1 87 ? 11.322 -12.613 -12.496 1.00 97.31 87 LEU A N 1
ATOM 669 C CA . LEU A 1 87 ? 11.130 -13.549 -13.596 1.00 97.31 87 LEU A CA 1
ATOM 670 C C . LEU A 1 87 ? 11.741 -12.996 -14.896 1.00 97.31 87 LEU A C 1
ATOM 672 O O . LEU A 1 87 ? 12.301 -11.895 -14.937 1.00 97.31 87 LEU A O 1
ATOM 676 N N . SER A 1 88 ? 11.654 -13.781 -15.972 1.00 96.94 88 SER A N 1
ATOM 677 C CA . SER A 1 88 ? 12.215 -13.430 -17.284 1.00 96.94 88 SER A CA 1
ATOM 678 C C . SER A 1 88 ? 11.651 -12.128 -17.857 1.00 96.94 88 SER A C 1
ATOM 680 O O . SER A 1 88 ? 12.387 -11.418 -18.536 1.00 96.94 88 SER A O 1
ATOM 682 N N . ASP A 1 89 ? 10.405 -11.781 -17.525 1.00 95.56 89 ASP A N 1
ATOM 683 C CA . ASP A 1 89 ? 9.738 -10.542 -17.945 1.00 95.56 89 ASP A CA 1
ATOM 684 C C . ASP A 1 89 ? 10.311 -9.264 -17.316 1.00 95.56 89 ASP A C 1
ATOM 686 O O . ASP A 1 89 ? 9.928 -8.170 -17.715 1.00 95.56 89 ASP A O 1
ATOM 690 N N . LYS A 1 90 ? 11.217 -9.389 -16.335 1.00 94.25 90 LYS A N 1
ATOM 691 C CA . LYS A 1 90 ? 11.822 -8.273 -15.588 1.00 94.25 90 LYS A CA 1
ATOM 692 C C . LYS A 1 90 ? 10.818 -7.388 -14.841 1.00 94.25 90 LYS A C 1
ATOM 694 O O . LYS A 1 90 ? 11.224 -6.381 -14.273 1.00 94.25 90 LYS A O 1
ATOM 699 N N . ILE A 1 91 ? 9.555 -7.798 -14.744 1.00 94.62 91 ILE A N 1
ATOM 700 C CA . ILE A 1 91 ? 8.471 -7.072 -14.075 1.00 94.62 91 ILE A CA 1
ATOM 701 C C . ILE A 1 91 ? 8.052 -7.812 -12.815 1.00 94.62 91 ILE A C 1
ATOM 703 O O . ILE A 1 91 ? 8.013 -7.229 -11.735 1.00 94.62 91 ILE A O 1
ATOM 707 N N . HIS A 1 92 ? 7.780 -9.109 -12.898 1.00 96.06 92 HIS A N 1
ATOM 708 C CA . HIS A 1 92 ? 7.222 -9.844 -11.771 1.00 96.06 92 HIS A CA 1
ATOM 709 C C . HIS A 1 92 ? 8.329 -10.429 -10.886 1.00 96.06 92 HIS A C 1
ATOM 711 O O . HIS A 1 92 ? 9.245 -11.071 -11.402 1.00 96.06 92 HIS A O 1
ATOM 717 N N . PRO A 1 93 ? 8.260 -10.289 -9.547 1.00 96.44 93 PRO A N 1
ATOM 718 C CA . PRO A 1 93 ? 9.206 -10.954 -8.655 1.00 96.44 93 PRO A CA 1
ATOM 719 C C . PRO A 1 93 ? 9.114 -12.483 -8.761 1.00 96.44 93 PRO A C 1
ATOM 721 O O . PRO A 1 93 ? 8.048 -13.021 -9.085 1.00 96.44 93 PRO A O 1
ATOM 724 N N . THR A 1 94 ? 10.194 -13.199 -8.440 1.00 97.81 94 THR A N 1
ATOM 725 C CA . THR A 1 94 ? 10.171 -14.667 -8.309 1.00 97.81 94 THR A CA 1
ATOM 726 C C . THR A 1 94 ? 9.264 -15.105 -7.155 1.00 97.81 94 THR A C 1
ATOM 728 O O . THR A 1 94 ? 8.952 -14.323 -6.258 1.00 97.81 94 THR A O 1
ATOM 731 N N . ILE A 1 95 ? 8.854 -16.377 -7.125 1.00 97.25 95 ILE A N 1
ATOM 732 C CA . ILE A 1 95 ? 8.041 -16.911 -6.017 1.00 97.25 95 ILE A CA 1
ATOM 733 C C . ILE A 1 95 ? 8.755 -16.761 -4.666 1.00 97.25 95 ILE A C 1
ATOM 735 O O . ILE A 1 95 ? 8.122 -16.381 -3.682 1.00 97.25 95 ILE A O 1
ATOM 739 N N . ALA A 1 96 ? 10.066 -17.013 -4.613 1.00 97.88 96 ALA A N 1
ATOM 740 C CA . ALA A 1 96 ? 10.853 -16.835 -3.394 1.00 97.88 96 ALA A CA 1
ATOM 741 C C . ALA A 1 96 ? 10.861 -15.367 -2.932 1.00 97.88 96 ALA A C 1
ATOM 743 O O . ALA A 1 96 ? 10.617 -15.100 -1.757 1.00 97.88 96 ALA A O 1
ATOM 744 N N . ALA A 1 97 ? 11.041 -14.421 -3.860 1.00 96.62 97 ALA A N 1
ATOM 745 C CA . ALA A 1 97 ? 10.985 -12.992 -3.556 1.00 96.62 97 ALA A CA 1
ATOM 746 C C . ALA A 1 97 ? 9.597 -12.564 -3.042 1.00 96.62 97 ALA A C 1
ATOM 748 O O . ALA A 1 97 ? 9.501 -11.873 -2.034 1.00 96.62 97 ALA A O 1
ATOM 749 N N . ARG A 1 98 ? 8.507 -13.053 -3.656 1.00 96.00 98 ARG A N 1
ATOM 750 C CA . ARG A 1 98 ? 7.129 -12.783 -3.190 1.00 96.00 98 ARG A CA 1
ATOM 751 C C . ARG A 1 98 ? 6.891 -13.280 -1.765 1.00 96.00 98 ARG A C 1
ATOM 753 O O . ARG A 1 98 ? 6.248 -12.583 -0.988 1.00 96.00 98 ARG A O 1
ATOM 760 N N . LYS A 1 99 ? 7.413 -14.462 -1.414 1.00 97.56 99 LYS A N 1
ATOM 761 C CA . LYS A 1 99 ? 7.332 -14.997 -0.043 1.00 97.56 99 LYS A CA 1
ATOM 762 C C . LYS A 1 99 ? 8.082 -14.106 0.950 1.00 97.56 99 LYS A C 1
ATOM 764 O O . LYS A 1 99 ? 7.546 -13.813 2.014 1.00 97.56 99 LYS A O 1
ATOM 769 N N . GLY A 1 100 ? 9.287 -13.657 0.589 1.00 97.25 100 GLY A N 1
ATOM 770 C CA . GLY A 1 100 ? 10.072 -12.717 1.395 1.00 97.25 100 GLY A CA 1
ATOM 771 C C . GLY A 1 100 ? 9.341 -11.393 1.621 1.00 97.25 100 GLY A C 1
ATOM 772 O O . GLY A 1 100 ? 9.184 -10.964 2.760 1.00 97.25 100 GLY A O 1
ATOM 773 N N . TRP A 1 101 ? 8.800 -10.804 0.556 1.00 97.12 101 TRP A N 1
ATOM 774 C CA . TRP A 1 101 ? 8.002 -9.582 0.634 1.00 97.12 101 TRP A CA 1
ATOM 775 C C . TRP A 1 101 ? 6.748 -9.746 1.499 1.00 97.12 101 TRP A C 1
ATOM 777 O O . TRP A 1 101 ? 6.484 -8.911 2.360 1.00 97.12 101 TRP A O 1
ATOM 787 N N . ALA A 1 102 ? 6.002 -10.843 1.332 1.00 97.38 102 ALA A N 1
ATOM 788 C CA . ALA A 1 102 ? 4.806 -11.102 2.131 1.00 97.38 102 ALA A CA 1
ATOM 789 C C . ALA A 1 102 ? 5.135 -11.220 3.627 1.00 97.38 102 ALA A C 1
ATOM 791 O O . ALA A 1 102 ? 4.399 -10.691 4.458 1.00 97.38 102 ALA A O 1
ATOM 792 N N . LYS A 1 103 ? 6.263 -11.857 3.968 1.00 98.00 103 LYS A N 1
ATOM 793 C CA . LYS A 1 103 ? 6.756 -11.928 5.348 1.00 98.00 103 LYS A CA 1
ATOM 794 C C . LYS A 1 103 ? 7.022 -10.530 5.916 1.00 98.00 103 LYS A C 1
ATOM 796 O O . LYS A 1 103 ? 6.491 -10.211 6.972 1.00 98.00 103 LYS A O 1
ATOM 801 N N . VAL A 1 104 ? 7.746 -9.687 5.179 1.00 97.38 104 VAL A N 1
ATOM 802 C CA . VAL A 1 104 ? 8.035 -8.298 5.581 1.00 97.38 104 VAL A CA 1
ATOM 803 C C . VAL A 1 104 ? 6.754 -7.485 5.796 1.00 97.38 104 VAL A C 1
ATOM 805 O O . VAL A 1 104 ? 6.655 -6.739 6.767 1.00 97.38 104 VAL A O 1
ATOM 808 N N . VAL A 1 105 ? 5.757 -7.635 4.918 1.00 97.62 105 VAL A N 1
ATOM 809 C CA . VAL A 1 105 ? 4.452 -6.968 5.066 1.00 97.62 105 VAL A CA 1
ATOM 810 C C . VAL A 1 105 ? 3.744 -7.409 6.344 1.00 97.62 105 VAL A C 1
ATOM 812 O O . VAL A 1 105 ? 3.277 -6.563 7.101 1.00 97.62 105 VAL A O 1
ATOM 815 N N . VAL A 1 106 ? 3.674 -8.715 6.612 1.00 97.38 106 VAL A N 1
ATOM 816 C CA . VAL A 1 106 ? 3.011 -9.236 7.817 1.00 97.38 106 VAL A CA 1
ATOM 817 C C . VAL A 1 106 ? 3.734 -8.792 9.089 1.00 97.38 106 VAL A C 1
ATOM 819 O O . VAL A 1 106 ? 3.074 -8.348 10.025 1.00 97.38 106 VAL A O 1
ATOM 822 N N . GLU A 1 107 ? 5.065 -8.852 9.116 1.00 97.75 107 GLU A N 1
ATOM 823 C CA . GLU A 1 107 ? 5.872 -8.394 10.256 1.00 97.75 107 GLU A CA 1
ATOM 824 C C . GLU A 1 107 ? 5.671 -6.897 10.520 1.00 97.75 107 GLU A C 1
ATOM 826 O O . GLU A 1 107 ? 5.472 -6.483 11.662 1.00 97.75 107 GLU A O 1
ATOM 831 N N . TRP A 1 108 ? 5.646 -6.075 9.468 1.00 97.31 108 TRP A N 1
ATOM 832 C CA . TRP A 1 108 ? 5.358 -4.648 9.602 1.00 97.31 108 TRP A CA 1
ATOM 833 C C . TRP A 1 108 ? 3.948 -4.400 10.141 1.00 97.31 108 TRP A C 1
ATOM 835 O O . TRP A 1 108 ? 3.781 -3.624 11.078 1.00 97.31 108 TRP A O 1
ATOM 845 N N . LEU A 1 109 ? 2.937 -5.094 9.610 1.00 96.50 109 LEU A N 1
ATOM 846 C CA . LEU A 1 109 ? 1.556 -4.967 10.081 1.00 96.50 109 LEU A CA 1
ATOM 847 C C . LEU A 1 109 ? 1.420 -5.363 11.555 1.00 96.50 109 LEU A C 1
ATOM 849 O O . LEU A 1 109 ? 0.707 -4.693 12.294 1.00 96.50 109 LEU A O 1
ATOM 853 N N . GLN A 1 110 ? 2.110 -6.416 11.998 1.00 95.88 110 GLN A N 1
ATOM 854 C CA . GLN A 1 110 ? 2.144 -6.814 13.408 1.00 95.88 110 GLN A CA 1
ATOM 855 C C . GLN A 1 110 ? 2.778 -5.733 14.285 1.00 95.88 110 GLN A C 1
ATOM 857 O O . GLN A 1 110 ? 2.243 -5.420 15.346 1.00 95.88 110 GLN A O 1
ATOM 862 N N . ASN A 1 111 ? 3.878 -5.137 13.825 1.00 95.88 111 ASN A N 1
ATOM 863 C CA . ASN A 1 111 ? 4.579 -4.086 14.557 1.00 95.88 111 ASN A CA 1
ATOM 864 C C . ASN A 1 111 ? 3.791 -2.772 14.620 1.00 95.88 111 ASN A C 1
ATOM 866 O O . ASN A 1 111 ? 3.891 -2.057 15.614 1.00 95.88 111 ASN A O 1
ATOM 870 N N . GLU A 1 112 ? 3.016 -2.442 13.589 1.00 94.38 112 GLU A N 1
ATOM 871 C CA . GLU A 1 112 ? 2.245 -1.194 13.500 1.00 94.38 112 GLU A CA 1
ATOM 872 C C . GLU A 1 112 ? 0.829 -1.299 14.068 1.00 94.38 112 GLU A C 1
ATOM 874 O O . GLU A 1 112 ? 0.146 -0.282 14.212 1.00 94.38 112 GLU A O 1
ATOM 879 N N . ARG A 1 113 ? 0.376 -2.510 14.395 1.00 94.31 113 ARG A N 1
ATOM 880 C CA . ARG A 1 113 ? -0.926 -2.741 15.014 1.00 94.31 113 ARG A CA 1
ATOM 881 C C . ARG A 1 113 ? -0.898 -2.330 16.486 1.00 94.31 113 ARG A C 1
ATOM 883 O O . ARG A 1 113 ? -0.049 -2.765 17.259 1.00 94.31 113 ARG A O 1
ATOM 890 N N . GLU A 1 114 ? -1.886 -1.541 16.876 1.00 91.62 114 GLU A N 1
ATOM 891 C CA . GLU A 1 114 ? -2.150 -1.106 18.244 1.00 91.62 114 GLU A CA 1
ATO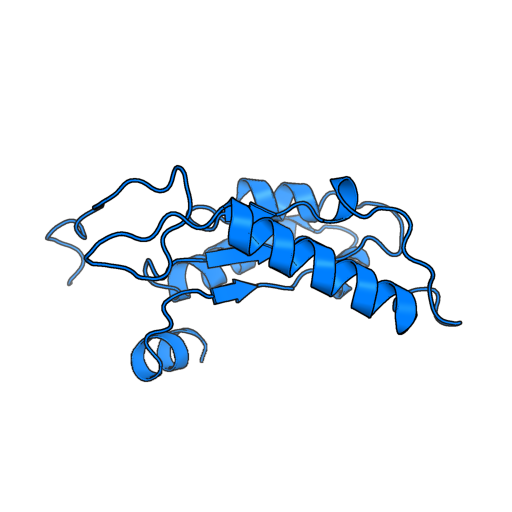M 892 C C . GLU A 1 114 ? -3.663 -1.180 18.479 1.00 91.62 114 GLU A C 1
ATOM 894 O O . GLU A 1 114 ? -4.363 -0.193 18.260 1.00 91.62 114 GLU A O 1
ATOM 899 N N . PRO A 1 115 ? -4.200 -2.369 18.814 1.00 89.81 115 PRO A N 1
ATOM 900 C CA . PRO A 1 115 ? -5.640 -2.574 18.909 1.00 89.81 115 PRO A CA 1
ATOM 901 C C . PRO A 1 115 ? -6.247 -1.727 20.033 1.00 89.81 115 PRO A C 1
ATOM 903 O O . PRO A 1 115 ? -5.636 -1.538 21.083 1.00 89.81 115 PRO A O 1
ATOM 906 N N . THR A 1 116 ? -7.486 -1.282 19.840 1.00 86.81 116 THR A N 1
ATOM 907 C CA . THR A 1 116 ? -8.287 -0.605 20.870 1.00 86.81 116 THR A CA 1
ATOM 908 C C . THR A 1 116 ? -9.495 -1.471 21.243 1.00 86.81 116 THR A C 1
ATOM 910 O O . THR A 1 116 ? -9.833 -2.395 20.497 1.00 86.81 116 THR A O 1
ATOM 913 N N . PRO A 1 117 ? -10.205 -1.185 22.353 1.00 86.06 117 PRO A N 1
ATOM 914 C CA . PRO A 1 117 ? -11.456 -1.880 22.667 1.00 86.06 117 PRO A CA 1
ATOM 915 C C . PRO A 1 117 ? -12.513 -1.785 21.555 1.00 86.06 117 PRO A C 1
ATOM 917 O O . PRO A 1 117 ? -13.347 -2.676 21.431 1.00 86.06 117 PRO A O 1
ATOM 920 N N . ALA A 1 118 ? -12.475 -0.718 20.748 1.00 82.94 118 ALA A N 1
ATOM 921 C CA . ALA A 1 118 ? -13.431 -0.473 19.672 1.00 82.94 118 ALA A CA 1
ATOM 922 C C . ALA A 1 118 ? -12.989 -1.036 18.308 1.00 82.94 118 ALA A C 1
ATOM 924 O O . ALA A 1 118 ? -13.838 -1.272 17.452 1.00 82.94 118 ALA A O 1
ATOM 925 N N . GLN A 1 119 ? -11.684 -1.228 18.078 1.00 82.00 119 GLN A N 1
ATOM 926 C CA . GLN A 1 119 ? -11.135 -1.634 16.780 1.00 82.00 119 GLN A CA 1
ATOM 927 C C . GLN A 1 119 ? -9.960 -2.602 16.945 1.00 82.00 119 GLN A C 1
ATOM 929 O O . GLN A 1 119 ? -8.884 -2.242 17.429 1.00 82.00 119 GLN A O 1
ATOM 934 N N . VAL A 1 120 ? -10.141 -3.838 16.465 1.00 86.38 120 VAL A N 1
ATOM 935 C CA . VAL A 1 120 ? -9.095 -4.874 16.503 1.00 86.38 120 VAL A CA 1
ATOM 936 C C . VAL A 1 120 ? -7.938 -4.568 15.556 1.00 86.38 120 VAL A C 1
ATOM 938 O O . VAL A 1 120 ? -6.814 -4.996 15.822 1.00 86.38 120 VAL A O 1
ATOM 941 N N . TRP A 1 121 ? -8.186 -3.826 14.477 1.00 88.69 121 TRP A N 1
ATOM 942 C CA . TRP A 1 121 ? -7.156 -3.232 13.635 1.00 88.69 121 TRP A CA 1
ATOM 943 C C . TRP A 1 121 ? -7.202 -1.721 13.773 1.00 88.69 121 TRP A C 1
ATOM 945 O O . TRP A 1 121 ? -7.965 -1.027 13.113 1.00 88.69 121 TRP A O 1
ATOM 955 N N . HIS A 1 122 ? -6.333 -1.230 14.641 1.00 89.00 122 HIS A N 1
ATOM 956 C CA . HIS A 1 122 ? -6.009 0.176 14.752 1.00 89.00 122 HIS A CA 1
ATOM 957 C C . HIS A 1 122 ? -4.499 0.314 14.539 1.00 89.00 122 HIS A C 1
ATOM 959 O O . HIS A 1 122 ? -3.718 -0.515 15.014 1.00 89.00 122 HIS A O 1
ATOM 965 N N . LEU A 1 123 ? -4.098 1.281 13.714 1.00 89.62 123 LEU A N 1
ATOM 966 C CA . LEU A 1 123 ? -2.701 1.495 13.343 1.00 89.62 123 LEU A CA 1
ATOM 967 C C . LEU A 1 123 ? -2.119 2.593 14.225 1.00 89.62 123 LEU A C 1
ATOM 969 O O . LEU A 1 123 ? -2.745 3.643 14.385 1.00 89.62 123 LEU A O 1
ATOM 973 N N . LYS A 1 124 ? -0.902 2.380 14.730 1.00 89.94 124 LYS A N 1
ATOM 974 C CA . LYS A 1 124 ? -0.170 3.366 15.537 1.00 89.94 124 LYS A CA 1
ATOM 975 C C . LYS A 1 124 ? -0.198 4.753 14.894 1.00 89.94 124 LYS A C 1
ATOM 977 O O . LYS A 1 124 ? -0.078 4.890 13.674 1.00 89.94 124 LYS A O 1
ATOM 982 N N . GLY A 1 125 ? -0.355 5.788 15.713 1.00 78.62 125 GLY A N 1
ATOM 983 C CA . GLY A 1 125 ? -0.368 7.180 15.251 1.00 78.62 125 GLY A CA 1
ATOM 984 C C . GLY A 1 125 ? -1.607 7.595 14.446 1.00 78.62 125 GLY A C 1
ATOM 985 O O . GLY A 1 125 ? -1.655 8.731 13.980 1.00 78.62 125 GLY A O 1
ATOM 986 N N . THR A 1 126 ? -2.608 6.722 14.285 1.00 72.00 126 THR A N 1
ATOM 987 C CA . THR A 1 126 ? -3.936 7.138 13.814 1.00 72.00 126 THR A CA 1
ATOM 988 C C . THR A 1 126 ? -4.655 7.823 14.979 1.00 72.00 126 THR A C 1
ATOM 990 O O . THR A 1 126 ? -4.668 7.258 16.074 1.00 72.00 126 THR A O 1
ATOM 993 N N . PRO A 1 127 ? -5.229 9.028 14.810 1.00 62.94 127 PRO A N 1
ATOM 994 C CA . PRO A 1 127 ? -6.012 9.648 15.871 1.00 62.94 127 PRO A CA 1
ATOM 995 C C . PRO A 1 127 ? -7.167 8.731 16.293 1.00 62.94 127 PRO A C 1
ATOM 997 O O . PRO A 1 127 ? -7.998 8.351 15.466 1.00 62.94 127 PRO A O 1
ATOM 1000 N N . VAL A 1 128 ? -7.221 8.380 17.580 1.00 55.56 128 VAL A N 1
ATOM 1001 C CA . VAL A 1 128 ? -8.344 7.633 18.154 1.00 55.56 128 VAL A CA 1
ATOM 1002 C C . VAL A 1 128 ? -9.541 8.579 18.198 1.00 55.56 128 VAL A C 1
ATOM 1004 O O . VAL A 1 128 ? -9.552 9.522 18.982 1.00 55.56 128 VAL A O 1
ATOM 1007 N N . GLY A 1 129 ? -10.536 8.348 17.341 1.00 57.72 129 GLY A N 1
ATOM 1008 C CA . GLY A 1 129 ? -11.797 9.089 17.382 1.00 57.72 129 GLY A CA 1
ATOM 1009 C C . GLY A 1 129 ? -11.788 10.442 16.670 1.00 57.72 129 GLY A C 1
ATOM 1010 O O . GLY A 1 129 ? -12.136 11.455 17.268 1.00 57.72 129 GLY A O 1
ATOM 1011 N N . ALA A 1 130 ? -11.524 10.463 15.361 1.00 44.81 130 ALA A N 1
ATOM 1012 C CA . ALA A 1 130 ? -12.283 11.405 14.544 1.00 44.81 130 ALA A CA 1
ATOM 1013 C C . ALA A 1 130 ? -13.727 10.880 14.505 1.00 44.81 130 ALA A C 1
ATOM 1015 O O . ALA A 1 130 ? -14.064 10.034 13.673 1.00 44.81 130 ALA A O 1
ATOM 1016 N N . GLU A 1 131 ? -14.559 11.309 15.460 1.00 41.00 131 GLU A N 1
ATOM 1017 C CA . GLU A 1 131 ? -16.006 11.235 15.270 1.00 41.00 131 GLU A CA 1
ATOM 1018 C C . GLU A 1 131 ? -16.313 11.816 13.882 1.00 41.00 131 GLU A C 1
ATOM 1020 O O . GLU A 1 131 ? -15.722 12.835 13.504 1.00 41.00 131 GLU A O 1
ATOM 1025 N N . PRO A 1 132 ? -17.172 11.173 13.072 1.00 43.34 132 PRO A N 1
ATOM 1026 C CA . PRO A 1 132 ? -17.635 11.820 11.861 1.00 43.34 132 PRO A CA 1
ATOM 1027 C C . PRO A 1 132 ? -18.262 13.152 12.277 1.00 43.34 132 PRO A C 1
ATOM 1029 O O . PRO A 1 132 ? -19.183 13.163 13.091 1.00 43.34 132 PRO A O 1
ATOM 1032 N N . GLU A 1 133 ? -17.740 14.258 11.742 1.00 41.03 133 GLU A N 1
ATOM 1033 C CA . GLU A 1 133 ? -18.345 15.584 11.880 1.00 41.03 133 GLU A CA 1
ATOM 1034 C C . GLU A 1 133 ? -19.872 15.451 11.724 1.00 41.03 133 GLU A C 1
ATOM 1036 O O . GLU A 1 133 ? -20.333 14.926 10.695 1.00 41.03 133 GLU A O 1
ATOM 1041 N N . PRO A 1 134 ? -20.676 15.870 12.717 1.00 38.91 134 PRO A N 1
ATOM 1042 C CA . PRO A 1 134 ? -22.122 15.800 12.613 1.00 38.91 134 PRO A CA 1
ATOM 1043 C C . PRO A 1 134 ? -22.569 16.820 11.561 1.00 38.91 134 PRO A C 1
ATOM 1045 O O . PRO A 1 134 ? -22.778 17.991 11.858 1.00 38.91 134 PRO A O 1
ATOM 1048 N N . GLY A 1 135 ? -22.684 16.396 10.300 1.00 48.19 135 GLY A N 1
ATOM 1049 C CA . GLY A 1 135 ? -23.122 17.311 9.243 1.00 48.19 135 GLY A CA 1
ATOM 1050 C C . GLY A 1 135 ? -22.996 16.868 7.788 1.00 48.19 135 GLY A C 1
ATOM 1051 O O . GLY A 1 135 ? -23.565 17.531 6.925 1.00 48.19 135 GLY A O 1
ATOM 1052 N N . ALA A 1 136 ? -22.325 15.762 7.461 1.00 40.72 136 ALA A N 1
ATOM 1053 C CA . ALA A 1 136 ? -22.197 15.322 6.065 1.00 40.72 136 ALA A CA 1
ATOM 1054 C C . ALA A 1 136 ? -23.352 14.405 5.609 1.00 40.72 136 ALA A C 1
ATOM 1056 O O . ALA A 1 136 ? -23.133 13.347 5.025 1.00 40.72 136 ALA A O 1
ATOM 1057 N N . ALA A 1 137 ? -24.590 14.820 5.875 1.00 40.41 137 ALA A N 1
ATOM 1058 C CA . ALA A 1 137 ? -25.775 14.317 5.192 1.00 40.41 137 ALA A CA 1
ATOM 1059 C C . ALA A 1 137 ? -26.597 15.519 4.713 1.00 40.41 137 ALA A C 1
ATOM 1061 O O . ALA A 1 137 ? -27.379 16.104 5.462 1.00 40.41 137 ALA A O 1
ATOM 1062 N N . LYS A 1 138 ? -26.375 15.894 3.454 1.00 36.44 138 LYS A N 1
ATOM 1063 C CA . LYS A 1 138 ? -27.359 16.550 2.595 1.00 36.44 138 LYS A CA 1
ATOM 1064 C C . LYS A 1 138 ? -27.338 15.851 1.248 1.00 36.44 138 LYS A C 1
ATOM 1066 O O . LYS A 1 138 ? -26.216 15.547 0.781 1.00 36.44 138 LYS A O 1
#

Mean predicted aligned error: 5.44 Å

Foldseek 3Di:
DLLVCCVVVVDLEEEAADCLVVQPPPDLLVCLVVLLVNLVSNVPRAYEYEYHADQDDGPCNLVSNCVRNPPYHYHDLCVVQNDADADPVSRHGDPVSVVVSVVVVVVVQVVQADADPVGRGDGPPDDDDPDPDPPPDD

Nearest PDB structures (foldseek):
  4ur7-assembly1_C  TM=4.709E-01  e=8.020E-01  Agrobacterium tumefaciens
  3dpi-assembly1_A  TM=4.768E-01  e=9.088E-01  Burkholderia pseudomallei 1710b
  6kv3-assembly2_D  TM=3.677E-01  e=5.512E-01  Staphylococcus aureus subsp. aureus COL
  2pzb-assembly1_A  TM=4.081E-01  e=1.408E+00  Bacillus anthracis
  4a2a-assembly2_B  TM=3.470E-01  e=1.030E+00  Thermotoga maritima

Solvent-accessible surface area (backbone atoms only — not comparable to full-atom values): 8366 Å² total; per-residue (Å²): 108,70,45,60,50,43,71,71,65,60,57,56,60,45,82,40,81,65,56,65,74,52,52,77,42,94,63,42,71,78,43,52,68,54,47,38,52,52,50,60,43,46,70,84,47,43,36,38,38,37,45,49,73,83,57,66,73,86,65,57,48,68,58,52,46,56,79,44,34,66,91,34,46,66,41,62,40,54,80,76,60,60,86,65,54,54,42,94,82,51,60,50,58,30,74,70,40,50,54,53,51,51,48,54,51,52,54,49,51,62,71,41,50,48,60,49,99,90,34,83,52,28,53,66,92,58,78,86,75,77,66,78,71,91,70,90,79,129

pLDDT: mean 90.4, std 14.5, range [36.44, 98.5]

Sequence (138 aa):
DLGAYIAQLKPDLVLITLGAN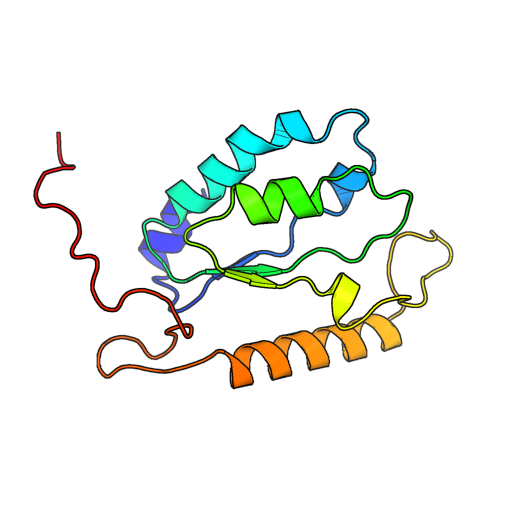EMAMKDPTLRVPLIKKIVKRLNGTPCVWIATPLWGMDNGLMDLIRDNSAPCRFMDTNKIHPGMPRLSDKIHPTIAARKGWAKVVVEWLQNEREPTPAQVWHLKGTPVGAEPEPGAAK

Radius of gyration: 16.39 Å; Cα contacts (8 Å, |Δi|>4): 167; chains: 1; bounding box: 44×34×41 Å